Protein AF-A0A3P3DZL8-F1 (afdb_monomer)

Mean predicted aligned error: 4.62 Å

pLDDT: mean 89.13, std 11.42, range [43.19, 98.19]

Secondary structure (DSSP, 8-state):
--PPPHHHHTTS-TT---HHHHH---TTSHHHHHHHHHHHHHTT-EEEEEEE-SSSEEEEEEEEEEEEGGGHHHHGGGHHHH---EEEEEETTTTEEEEE-TTS-EEEEETTTTEEEEEESHHHHHHHHHHT----SPBPP--

Structure (mmCIF, N/CA/C/O backbone):
data_AF-A0A3P3DZL8-F1
#
_entry.id   AF-A0A3P3DZL8-F1
#
loop_
_atom_site.group_PDB
_atom_site.id
_atom_site.type_symbol
_atom_site.label_atom_id
_atom_site.label_alt_id
_atom_site.label_comp_id
_atom_site.label_asym_id
_atom_site.label_entity_id
_atom_site.label_seq_id
_atom_site.pdbx_PDB_ins_code
_atom_site.Cartn_x
_atom_site.Cartn_y
_atom_site.Cartn_z
_atom_site.occupancy
_atom_site.B_iso_or_equiv
_atom_site.auth_seq_id
_atom_site.auth_comp_id
_atom_site.auth_asym_id
_atom_site.auth_atom_id
_atom_site.pdbx_PDB_model_num
ATOM 1 N N . MET A 1 1 ? -8.588 14.176 12.560 1.00 43.19 1 MET A N 1
ATOM 2 C CA . MET A 1 1 ? -9.244 13.291 11.575 1.00 43.19 1 MET A CA 1
ATOM 3 C C . MET A 1 1 ? -8.207 12.986 10.509 1.00 43.19 1 MET A C 1
ATOM 5 O O . MET A 1 1 ? -7.776 13.923 9.853 1.00 43.19 1 MET A O 1
ATOM 9 N N . SER A 1 2 ? -7.708 11.751 10.398 1.00 57.50 2 SER A N 1
ATOM 10 C CA . SER A 1 2 ? -6.832 11.395 9.268 1.00 57.50 2 SER A CA 1
ATOM 11 C C . SER A 1 2 ? -7.720 10.996 8.101 1.00 57.50 2 SER A C 1
ATOM 13 O O . SER A 1 2 ? -8.093 9.835 7.962 1.00 57.50 2 SER A O 1
ATOM 15 N N . GLU A 1 3 ? -8.130 11.990 7.322 1.00 76.69 3 GLU A N 1
ATOM 16 C CA . GLU A 1 3 ? -8.804 11.764 6.049 1.00 76.69 3 GLU A CA 1
ATOM 17 C C . GLU A 1 3 ? -7.792 11.357 4.973 1.00 76.69 3 GLU A C 1
ATOM 19 O O . GLU A 1 3 ? -6.609 11.696 5.051 1.00 76.69 3 GLU A O 1
ATOM 24 N N . LEU A 1 4 ? -8.268 10.627 3.963 1.00 87.75 4 LEU A N 1
ATOM 25 C CA . LEU A 1 4 ? -7.500 10.387 2.747 1.00 87.75 4 LEU A CA 1
ATOM 26 C C . LEU A 1 4 ? -7.205 11.729 2.055 1.00 87.75 4 LEU A C 1
ATOM 28 O O . LEU A 1 4 ? -8.134 12.531 1.902 1.00 87.75 4 LEU A O 1
ATOM 32 N N . PRO A 1 5 ? -5.965 11.963 1.592 1.00 91.00 5 PRO A N 1
ATOM 33 C CA . PRO A 1 5 ? -5.643 13.115 0.760 1.00 91.00 5 PRO A CA 1
ATOM 34 C C . PRO A 1 5 ? -6.583 13.225 -0.446 1.00 91.00 5 PRO A C 1
ATOM 36 O O . PRO A 1 5 ? -6.970 12.217 -1.046 1.00 91.00 5 PRO A O 1
ATOM 39 N N . SER A 1 6 ? -6.944 14.451 -0.832 1.00 92.50 6 SER A N 1
ATOM 40 C CA . SER A 1 6 ? -7.829 14.706 -1.982 1.00 92.50 6 SER A CA 1
ATOM 41 C C . SER A 1 6 ? -7.278 14.135 -3.294 1.00 92.50 6 SER A C 1
ATOM 43 O O . SER A 1 6 ? -8.055 13.724 -4.156 1.00 92.50 6 SER A O 1
ATOM 45 N N . THR A 1 7 ? -5.952 14.047 -3.402 1.00 94.50 7 THR A N 1
ATOM 46 C CA . THR A 1 7 ? -5.193 13.436 -4.501 1.00 94.50 7 THR A CA 1
ATOM 47 C C . THR A 1 7 ? -5.561 11.977 -4.746 1.00 94.50 7 THR A C 1
ATOM 49 O O . THR A 1 7 ? -5.567 11.556 -5.896 1.00 94.50 7 THR A O 1
ATOM 52 N N . ILE A 1 8 ? -5.919 11.215 -3.706 1.00 94.75 8 ILE A N 1
ATOM 53 C CA . ILE A 1 8 ? -6.233 9.781 -3.829 1.00 94.75 8 ILE A CA 1
ATOM 54 C C . ILE A 1 8 ? -7.635 9.399 -3.375 1.00 94.75 8 ILE A C 1
ATOM 56 O O . ILE A 1 8 ? -8.081 8.287 -3.642 1.00 94.75 8 ILE A O 1
ATOM 60 N N . LYS A 1 9 ? -8.368 10.304 -2.720 1.00 94.19 9 LYS A N 1
ATOM 61 C CA . LYS A 1 9 ? -9.704 10.023 -2.175 1.00 94.19 9 LYS A CA 1
ATOM 62 C C . LYS A 1 9 ? -10.669 9.438 -3.212 1.00 94.19 9 LYS A C 1
ATOM 64 O O . LYS A 1 9 ? -11.488 8.599 -2.862 1.00 94.19 9 LYS A O 1
ATOM 69 N N . HIS A 1 10 ? -10.557 9.847 -4.474 1.00 94.69 10 HIS A N 1
ATOM 70 C CA . HIS A 1 10 ? -11.421 9.387 -5.563 1.00 94.69 10 HIS A CA 1
ATOM 71 C C . HIS A 1 10 ? -11.204 7.917 -5.970 1.00 94.69 10 HIS A C 1
ATOM 73 O O . HIS A 1 10 ? -12.078 7.342 -6.612 1.00 94.69 10 HIS A O 1
ATOM 79 N N . PHE A 1 11 ? -10.081 7.295 -5.589 1.00 96.00 11 PHE A N 1
ATOM 80 C CA . PHE A 1 11 ? -9.854 5.862 -5.804 1.00 96.00 11 PHE A CA 1
ATOM 81 C C . PHE A 1 11 ? -10.601 4.984 -4.799 1.00 96.00 11 PHE A C 1
ATOM 83 O O . PHE A 1 11 ? -10.785 3.794 -5.048 1.00 96.00 11 PHE A O 1
ATOM 90 N N . PHE A 1 12 ? -11.013 5.548 -3.664 1.00 95.94 12 PHE A N 1
ATOM 91 C CA . PHE A 1 12 ? -11.654 4.808 -2.586 1.00 95.94 12 PHE A CA 1
ATOM 92 C C . PHE A 1 12 ? -13.167 5.054 -2.581 1.00 95.94 12 PHE A C 1
ATOM 94 O O . PHE A 1 12 ? -13.622 6.158 -2.897 1.00 95.94 12 PHE A O 1
ATOM 101 N N . PRO A 1 13 ? -13.975 4.057 -2.177 1.00 94.06 13 PRO A N 1
ATOM 102 C CA . PRO A 1 13 ? -15.386 4.275 -1.898 1.00 94.06 13 PRO A CA 1
ATOM 103 C C . PRO A 1 13 ? -15.601 5.447 -0.921 1.00 94.06 13 PRO A C 1
ATOM 105 O O . PRO A 1 13 ? -14.856 5.574 0.052 1.00 94.06 13 PRO A O 1
ATOM 108 N N . PRO A 1 14 ? -16.655 6.269 -1.086 1.00 88.00 14 PRO A N 1
ATOM 109 C CA . PRO A 1 14 ? -16.894 7.424 -0.213 1.00 88.00 14 PRO A CA 1
ATOM 110 C C . PRO A 1 14 ? -17.022 7.095 1.283 1.00 88.00 14 PRO A C 1
ATOM 112 O O . PRO A 1 14 ? -16.764 7.953 2.122 1.00 88.00 14 PRO A O 1
ATOM 115 N N . ALA A 1 15 ? -17.424 5.864 1.617 1.00 86.94 15 ALA A N 1
ATOM 116 C CA . ALA A 1 15 ? -17.572 5.384 2.991 1.00 86.94 15 ALA A CA 1
ATOM 117 C C . ALA A 1 15 ? -16.264 4.853 3.612 1.00 86.94 15 ALA A C 1
ATOM 119 O O . ALA A 1 15 ? -16.258 4.476 4.784 1.00 86.94 15 ALA A O 1
ATOM 120 N N . THR A 1 16 ? -15.164 4.792 2.854 1.00 89.12 16 THR A N 1
ATOM 121 C CA . THR A 1 16 ? -13.878 4.308 3.363 1.00 89.12 16 THR A CA 1
ATOM 122 C C . THR A 1 16 ? -13.342 5.252 4.436 1.00 89.12 16 THR A C 1
ATOM 124 O O . THR A 1 16 ? -13.054 6.420 4.179 1.00 89.12 16 THR A O 1
ATOM 127 N N . SER A 1 17 ? -13.162 4.722 5.647 1.00 86.75 17 SER A N 1
ATOM 128 C CA . SER A 1 17 ? -12.537 5.429 6.763 1.00 86.75 17 SER A CA 1
ATOM 129 C C . SER A 1 17 ? -11.218 4.764 7.119 1.00 86.75 17 SER A C 1
ATOM 131 O O . SER A 1 17 ? -11.179 3.582 7.441 1.00 86.75 17 SER A O 1
ATOM 133 N N . VAL A 1 18 ? -10.140 5.547 7.101 1.00 84.94 18 VAL A N 1
ATOM 134 C CA . VAL A 1 18 ? -8.784 5.095 7.463 1.00 84.94 18 VAL A CA 1
ATOM 135 C C . VAL A 1 18 ? -8.345 5.609 8.831 1.00 84.94 18 VAL A C 1
ATOM 137 O O . VAL A 1 18 ? -7.207 5.400 9.246 1.00 84.94 18 VAL A O 1
ATOM 140 N N . SER A 1 19 ? -9.255 6.253 9.571 1.00 83.19 19 SER A N 1
ATOM 141 C CA . SER A 1 19 ? -8.948 6.799 10.898 1.00 83.19 19 SER A CA 1
ATOM 142 C C . SER A 1 19 ? -8.486 5.711 11.866 1.00 83.19 19 SER A C 1
ATOM 144 O O . SER A 1 19 ? -7.634 5.983 12.706 1.00 83.19 19 SER A O 1
ATOM 146 N N . GLY A 1 20 ? -8.980 4.475 11.724 1.00 78.94 20 GLY A N 1
ATOM 147 C CA . GLY A 1 20 ? -8.534 3.341 12.534 1.00 78.94 20 GLY A CA 1
ATOM 148 C C . GLY A 1 20 ? -7.040 3.055 12.378 1.00 78.94 20 GLY A C 1
ATOM 149 O O . GLY A 1 20 ? -6.374 2.827 13.378 1.00 78.94 20 GLY A O 1
ATOM 150 N N . ILE A 1 21 ? -6.491 3.176 11.163 1.00 81.56 21 ILE A N 1
ATOM 151 C CA . ILE A 1 21 ? -5.077 2.893 10.864 1.00 81.56 21 ILE A CA 1
ATOM 152 C C . ILE A 1 21 ? -4.156 3.887 11.583 1.00 81.56 21 ILE A C 1
ATOM 154 O O . ILE A 1 21 ? -3.194 3.479 12.226 1.00 81.56 21 ILE A O 1
ATOM 158 N N . SER A 1 22 ? -4.473 5.185 11.531 1.00 68.31 22 SER A N 1
ATOM 159 C CA . SER A 1 22 ? -3.686 6.228 12.211 1.00 68.31 22 SER A CA 1
ATOM 160 C C . SER A 1 22 ? -3.856 6.225 13.733 1.00 68.31 22 SER A C 1
ATOM 162 O O . SER A 1 22 ? -3.003 6.745 14.447 1.00 68.31 22 SER A O 1
ATOM 164 N N . THR A 1 23 ? -4.976 5.690 14.230 1.00 65.12 23 THR A N 1
ATOM 165 C CA . THR A 1 23 ? -5.343 5.740 15.655 1.00 65.12 23 THR A CA 1
ATOM 166 C C . THR A 1 23 ? -4.779 4.565 16.446 1.00 65.12 23 THR A C 1
ATOM 168 O O . THR A 1 23 ? -4.719 4.652 17.673 1.00 65.12 23 THR A O 1
ATOM 171 N N . VAL A 1 24 ? -4.306 3.490 15.794 1.00 62.91 24 VAL A N 1
ATOM 172 C CA . VAL A 1 24 ? -3.561 2.430 16.493 1.00 62.91 24 VAL A CA 1
ATOM 173 C C . VAL A 1 24 ? -2.159 2.935 16.846 1.00 62.91 24 VAL A C 1
ATOM 175 O O . VAL A 1 24 ? -1.150 2.543 16.274 1.00 62.91 24 VAL A O 1
ATOM 178 N N . MET A 1 25 ? -2.101 3.845 17.813 1.00 55.53 25 MET A N 1
ATOM 179 C CA . MET A 1 25 ? -0.888 4.245 18.505 1.00 55.53 25 MET A CA 1
ATOM 180 C C . MET A 1 25 ? -0.858 3.490 19.828 1.00 55.53 25 MET A C 1
ATOM 182 O O . MET A 1 25 ? -1.276 4.003 20.864 1.00 55.53 25 MET A O 1
ATOM 186 N N . SER A 1 26 ? -0.433 2.229 19.812 1.00 50.97 26 SER A N 1
ATOM 187 C CA . SER A 1 26 ? -0.118 1.537 21.061 1.00 50.97 26 SER A CA 1
ATOM 188 C C . SER A 1 26 ? 0.916 0.433 20.866 1.00 50.97 26 SER A C 1
ATOM 190 O O . SER A 1 26 ? 0.672 -0.493 20.093 1.00 50.97 26 SER A O 1
ATOM 192 N N . PRO A 1 27 ? 2.024 0.456 21.633 1.00 52.16 27 PRO A N 1
ATOM 193 C CA . PRO A 1 27 ? 3.056 -0.582 21.595 1.00 52.16 27 PRO A CA 1
ATOM 194 C C . PRO A 1 27 ? 2.588 -1.954 22.122 1.00 52.16 27 PRO A C 1
ATOM 196 O O . PRO A 1 27 ? 3.361 -2.903 22.113 1.00 52.16 27 PRO A O 1
ATOM 199 N N . GLN A 1 28 ? 1.336 -2.092 22.576 1.00 55.25 28 GLN A N 1
ATOM 200 C CA . GLN A 1 28 ? 0.833 -3.317 23.211 1.00 55.25 28 GLN A CA 1
ATOM 201 C C . GLN A 1 28 ? 0.208 -4.333 22.236 1.00 55.25 28 GLN A C 1
ATOM 203 O O . GLN A 1 28 ? 0.060 -5.495 22.597 1.00 55.25 28 GLN A O 1
ATOM 208 N N . GLY A 1 29 ? -0.158 -3.928 21.012 1.00 66.06 29 GLY A N 1
ATOM 209 C CA . GLY A 1 29 ? -0.848 -4.805 20.050 1.00 66.06 29 GLY A CA 1
ATOM 210 C C . GLY A 1 29 ? 0.054 -5.523 19.036 1.00 66.06 29 GLY A C 1
ATOM 211 O O . GLY A 1 29 ? -0.395 -6.457 18.368 1.00 66.06 29 GLY A O 1
ATOM 212 N N . GLY A 1 30 ? 1.313 -5.087 18.906 1.00 86.62 30 GLY A N 1
ATOM 213 C CA . GLY A 1 30 ? 2.252 -5.586 17.896 1.00 86.62 30 GLY A CA 1
ATOM 214 C C . GLY A 1 30 ? 1.788 -5.355 16.449 1.00 86.62 30 GLY A C 1
ATOM 215 O O . GLY A 1 30 ? 0.737 -4.765 16.190 1.00 86.62 30 GLY A O 1
ATOM 216 N N . VAL A 1 31 ? 2.568 -5.851 15.485 1.00 90.00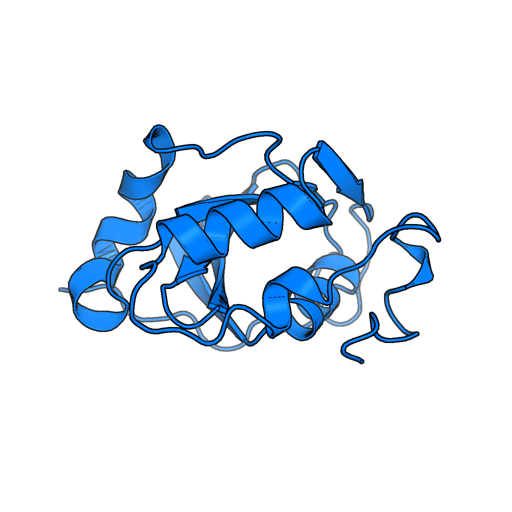 31 VAL A N 1
ATOM 217 C CA . VAL A 1 31 ? 2.259 -5.716 14.048 1.00 90.00 31 VAL A CA 1
ATOM 218 C C 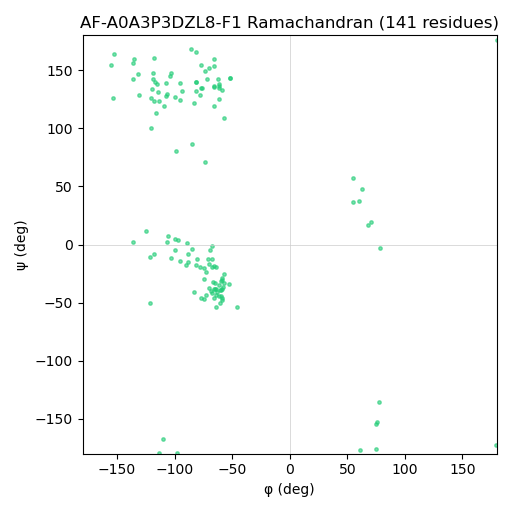. VAL A 1 31 ? 0.905 -6.332 13.673 1.00 90.00 31 VAL A C 1
ATOM 220 O O . VAL A 1 31 ? 0.198 -5.808 12.815 1.00 90.00 31 VAL A O 1
ATOM 223 N N . ARG A 1 32 ? 0.475 -7.385 14.379 1.00 91.44 32 ARG A N 1
ATOM 224 C CA . ARG A 1 32 ? -0.818 -8.039 14.149 1.00 91.44 32 ARG A CA 1
ATOM 225 C C . ARG A 1 32 ? -2.003 -7.108 14.376 1.00 91.44 32 ARG A C 1
ATOM 227 O O . ARG A 1 32 ? -2.920 -7.102 13.557 1.00 91.44 32 ARG A O 1
ATOM 234 N N . ALA A 1 33 ? -1.993 -6.317 15.450 1.00 90.56 33 ALA A N 1
ATOM 235 C CA . ALA A 1 33 ? -3.057 -5.348 15.702 1.00 90.56 33 ALA A CA 1
ATOM 236 C C . ALA A 1 33 ? -3.096 -4.261 14.619 1.00 90.56 33 ALA A C 1
ATOM 238 O O . ALA A 1 33 ? -4.178 -3.880 14.174 1.00 90.56 33 ALA A O 1
ATOM 239 N N . ILE A 1 34 ? -1.924 -3.817 14.149 1.00 92.38 34 ILE A N 1
ATOM 240 C CA . ILE A 1 34 ? -1.814 -2.843 13.059 1.00 92.38 34 ILE A CA 1
ATOM 241 C C . ILE A 1 34 ? -2.386 -3.415 11.761 1.00 92.38 34 ILE A C 1
ATOM 243 O O . ILE A 1 34 ? -3.290 -2.824 11.172 1.00 92.38 34 ILE A O 1
ATOM 247 N N . ALA A 1 35 ? -1.925 -4.591 11.336 1.00 93.62 35 ALA A N 1
ATOM 248 C CA . ALA A 1 35 ? -2.413 -5.244 10.125 1.00 93.62 35 ALA A CA 1
ATOM 249 C C . ALA A 1 35 ? -3.926 -5.507 10.188 1.00 93.62 35 ALA A C 1
ATOM 251 O O . ALA A 1 35 ? -4.639 -5.306 9.205 1.00 93.62 35 ALA A O 1
ATOM 252 N N . GLN A 1 36 ? -4.444 -5.889 11.358 1.00 93.44 36 GLN A N 1
ATOM 253 C CA . GLN A 1 36 ? -5.876 -6.090 11.557 1.00 93.44 36 GLN A CA 1
ATOM 254 C C . GLN A 1 36 ? -6.670 -4.782 11.441 1.00 93.44 36 GLN A C 1
ATOM 256 O O . GLN A 1 36 ? -7.742 -4.791 10.840 1.00 93.44 36 GLN A O 1
ATOM 261 N N . ALA A 1 37 ? -6.143 -3.659 11.933 1.00 93.31 37 ALA A N 1
ATOM 262 C CA . ALA A 1 37 ? -6.768 -2.352 11.741 1.00 93.31 37 ALA A CA 1
ATOM 263 C C . ALA A 1 37 ? -6.789 -1.929 10.263 1.00 93.31 37 ALA A C 1
ATOM 265 O O . ALA A 1 37 ? -7.795 -1.394 9.796 1.00 93.31 37 ALA A O 1
ATOM 266 N N . VAL A 1 38 ? -5.72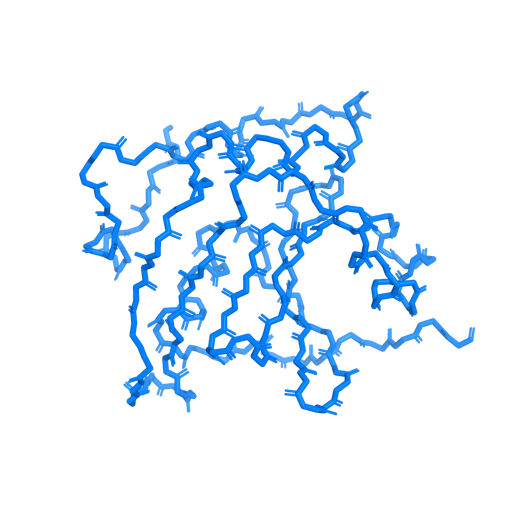8 -2.226 9.501 1.00 94.69 38 VAL A N 1
ATOM 267 C CA . VAL A 1 38 ? -5.709 -2.009 8.042 1.00 94.69 38 VAL A CA 1
ATOM 268 C C . VAL A 1 38 ? -6.807 -2.828 7.367 1.00 94.69 38 VAL A C 1
ATOM 270 O O . VAL A 1 38 ? -7.629 -2.270 6.644 1.00 94.69 38 VAL A O 1
ATOM 273 N N . ILE A 1 39 ? -6.891 -4.127 7.660 1.00 95.25 39 ILE A N 1
ATOM 274 C CA . ILE A 1 39 ? -7.918 -5.014 7.091 1.00 95.25 39 ILE A CA 1
ATOM 275 C C . ILE A 1 39 ? -9.332 -4.557 7.469 1.00 95.25 39 ILE A C 1
ATOM 277 O O . ILE A 1 39 ? -10.228 -4.590 6.634 1.00 95.25 39 ILE A O 1
ATOM 281 N N . GLN A 1 40 ? -9.554 -4.084 8.695 1.00 94.19 40 GLN A N 1
ATOM 282 C CA . GLN A 1 40 ? -10.860 -3.554 9.103 1.00 94.19 40 GLN A CA 1
ATOM 283 C C . GLN A 1 40 ? -11.259 -2.290 8.331 1.00 94.19 40 GLN A C 1
ATOM 285 O O . GLN A 1 40 ? -12.444 -2.082 8.084 1.00 94.19 40 GLN A O 1
ATOM 290 N N . CYS A 1 41 ? -10.291 -1.449 7.962 1.00 93.44 41 CYS A N 1
ATOM 291 C CA . CYS A 1 41 ? -10.557 -0.189 7.269 1.00 93.44 41 CYS A CA 1
ATOM 292 C C . CYS A 1 41 ? -10.719 -0.365 5.752 1.00 93.44 41 CYS A C 1
ATOM 294 O O . CYS A 1 41 ? -11.562 0.294 5.143 1.00 93.44 41 CYS A O 1
ATOM 296 N N . VAL A 1 42 ? -9.888 -1.211 5.134 1.00 95.62 42 VAL A N 1
ATOM 297 C CA . VAL A 1 42 ? -9.770 -1.305 3.666 1.00 95.62 42 VAL A CA 1
ATOM 298 C C . VAL A 1 42 ? -9.715 -2.735 3.127 1.00 95.62 42 VAL A C 1
ATOM 300 O O . VAL A 1 42 ? -9.586 -2.927 1.922 1.00 95.62 42 VAL A O 1
ATOM 303 N N . GLY A 1 43 ? -9.819 -3.752 3.982 1.00 96.81 43 GLY A N 1
ATOM 304 C CA . GLY A 1 43 ? -9.703 -5.151 3.581 1.00 96.81 43 GLY A CA 1
ATOM 305 C C . GLY A 1 43 ? -10.738 -5.556 2.535 1.00 96.81 43 GLY A C 1
ATOM 306 O O . GLY A 1 43 ? -11.928 -5.269 2.656 1.00 96.81 43 GLY A O 1
ATOM 307 N N . GLY A 1 44 ? -10.278 -6.238 1.487 1.00 96.62 44 GLY A N 1
ATOM 308 C CA . GLY A 1 44 ? -11.109 -6.653 0.360 1.00 96.62 44 GLY A CA 1
ATOM 309 C C . GLY A 1 44 ? -11.429 -5.558 -0.653 1.00 96.62 44 GLY A C 1
ATOM 310 O O . GLY A 1 44 ? -12.080 -5.865 -1.652 1.00 96.62 44 GLY A O 1
ATOM 311 N N . LEU A 1 45 ? -10.993 -4.313 -0.432 1.00 97.31 45 LEU A N 1
ATOM 312 C CA . LEU A 1 45 ? -11.081 -3.282 -1.458 1.00 97.31 45 LEU A CA 1
ATOM 313 C C . LEU A 1 45 ? -10.066 -3.555 -2.568 1.00 97.31 45 LEU A C 1
ATOM 315 O O . LEU A 1 45 ? -8.927 -3.949 -2.309 1.00 97.31 45 LEU A O 1
ATOM 319 N N . LYS A 1 46 ? -10.489 -3.272 -3.799 1.00 97.81 46 LYS A N 1
ATOM 320 C CA . LYS A 1 46 ? -9.616 -3.147 -4.959 1.00 97.81 46 LYS A CA 1
ATOM 321 C C . LYS A 1 46 ? -9.716 -1.723 -5.488 1.00 97.81 46 LYS A C 1
ATOM 323 O O . LYS A 1 46 ? -10.821 -1.258 -5.765 1.00 97.81 46 LYS A O 1
ATOM 328 N N . VAL A 1 47 ? -8.588 -1.033 -5.584 1.00 97.50 47 VAL A N 1
ATOM 329 C CA . VAL A 1 47 ? -8.520 0.390 -5.940 1.00 97.50 47 VAL A CA 1
ATOM 330 C C . VAL A 1 47 ? -7.410 0.643 -6.954 1.00 97.50 47 VAL A C 1
ATOM 332 O O . VAL A 1 47 ? -6.459 -0.130 -7.040 1.00 97.50 47 VAL A O 1
ATOM 335 N N . GLY A 1 48 ? -7.523 1.731 -7.715 1.00 97.31 48 GLY A N 1
ATOM 336 C CA . GLY A 1 48 ? -6.535 2.087 -8.735 1.00 97.31 48 GLY A CA 1
ATOM 337 C C . GLY A 1 48 ? -6.604 1.232 -10.002 1.00 97.31 48 GLY A C 1
ATOM 338 O O . GLY A 1 48 ? -7.491 0.397 -10.184 1.00 97.31 48 GLY A O 1
ATOM 339 N N . ALA A 1 49 ? -5.660 1.489 -10.900 1.00 96.88 49 ALA A N 1
ATOM 340 C CA . ALA A 1 49 ? -5.463 0.776 -12.155 1.00 96.88 49 ALA A CA 1
ATOM 341 C C . ALA A 1 49 ? -4.000 0.918 -12.586 1.00 96.88 49 ALA A C 1
ATOM 343 O O . ALA A 1 49 ? -3.346 1.903 -12.236 1.00 96.88 49 ALA A O 1
ATOM 344 N N . VAL A 1 50 ? -3.497 -0.036 -13.368 1.00 96.94 50 VAL A N 1
ATOM 345 C CA . VAL A 1 50 ? -2.159 0.054 -13.964 1.00 96.94 50 VAL A CA 1
ATOM 346 C C . VAL A 1 50 ? -2.205 0.921 -15.220 1.00 96.94 50 VAL A C 1
ATOM 348 O O . VAL A 1 50 ? -3.068 0.747 -16.081 1.00 96.94 50 VAL A O 1
ATOM 351 N N . GLY A 1 51 ? -1.265 1.854 -15.324 1.00 95.06 51 GLY A N 1
ATOM 352 C CA . GLY A 1 51 ? -1.152 2.793 -16.432 1.00 95.06 51 GLY A CA 1
ATOM 353 C C . GLY A 1 51 ? 0.020 3.761 -16.242 1.00 95.06 51 GLY A C 1
ATOM 354 O O . GLY A 1 51 ? 0.828 3.582 -15.328 1.00 95.06 51 GLY A O 1
ATOM 355 N N . PRO A 1 52 ? 0.148 4.782 -17.105 1.00 96.38 52 PRO A N 1
ATOM 356 C CA . PRO A 1 52 ? 1.155 5.828 -16.938 1.00 96.38 52 PRO A CA 1
ATOM 357 C C . PRO A 1 52 ? 0.937 6.601 -15.628 1.00 96.38 52 PRO A C 1
ATOM 359 O O . PRO A 1 52 ? -0.156 7.120 -15.404 1.00 96.38 52 PRO A O 1
ATOM 362 N N . GLY A 1 53 ? 1.963 6.684 -14.778 1.00 96.06 53 GLY A N 1
ATOM 363 C CA . GLY A 1 53 ? 1.961 7.505 -13.563 1.00 96.06 53 GLY A CA 1
ATOM 364 C C . GLY A 1 53 ? 2.893 8.710 -13.672 1.00 96.06 53 GLY A C 1
ATOM 365 O O . GLY A 1 53 ? 3.337 9.076 -14.760 1.00 96.06 53 GLY A O 1
ATOM 366 N N . VAL A 1 54 ? 3.161 9.356 -12.537 1.00 95.19 54 VAL A N 1
ATOM 367 C CA . VAL A 1 54 ? 3.954 10.596 -12.483 1.00 95.19 54 VAL A CA 1
ATOM 368 C C . VAL A 1 54 ? 5.440 10.336 -12.740 1.00 95.19 54 VAL A C 1
ATOM 370 O O . VAL A 1 54 ? 6.074 11.092 -13.472 1.00 95.19 54 VAL A O 1
ATOM 373 N N . VAL A 1 55 ? 5.994 9.285 -12.131 1.00 95.06 55 VAL A N 1
ATOM 374 C CA . VAL A 1 55 ? 7.404 8.877 -12.270 1.00 95.06 55 VAL A CA 1
ATOM 375 C C . VAL A 1 55 ? 7.489 7.448 -12.802 1.00 95.06 55 VAL A C 1
ATOM 377 O O . VAL A 1 55 ? 8.168 7.191 -13.793 1.00 95.06 55 VAL A O 1
ATOM 380 N N . TYR A 1 56 ? 6.760 6.534 -12.166 1.00 92.12 56 TYR A N 1
ATOM 381 C CA . TYR A 1 56 ? 6.624 5.132 -12.548 1.00 92.12 56 TYR A CA 1
ATOM 382 C C . TYR A 1 56 ? 5.192 4.826 -12.990 1.00 92.12 56 TYR A C 1
ATOM 384 O O . TYR A 1 56 ? 4.328 5.701 -13.011 1.00 92.12 56 TYR A O 1
ATOM 392 N N . ALA A 1 57 ? 4.923 3.573 -13.354 1.00 94.38 57 ALA A N 1
ATOM 393 C CA . ALA A 1 57 ? 3.561 3.131 -13.611 1.00 94.38 57 ALA A CA 1
ATOM 394 C C . ALA A 1 57 ? 2.698 3.241 -12.341 1.00 94.38 57 ALA A C 1
ATOM 396 O O . ALA A 1 57 ? 3.156 2.949 -11.233 1.00 94.38 57 ALA A O 1
ATOM 397 N N . THR A 1 58 ? 1.435 3.630 -12.505 1.00 97.06 58 THR A N 1
ATOM 398 C CA . THR A 1 58 ? 0.439 3.500 -11.439 1.00 97.06 58 THR A CA 1
ATOM 399 C C . THR A 1 58 ? 0.188 2.024 -11.142 1.00 97.06 58 THR A C 1
ATOM 401 O O . THR A 1 58 ? 0.462 1.140 -11.961 1.00 97.06 58 THR A O 1
ATOM 404 N N . SER A 1 59 ? -0.354 1.742 -9.964 1.00 97.38 59 SER A N 1
ATOM 405 C CA . SER A 1 59 ? -0.700 0.385 -9.550 1.00 97.38 59 SER A CA 1
ATOM 406 C C . SER A 1 59 ? -2.194 0.253 -9.281 1.00 97.38 59 SER A C 1
ATOM 408 O O . SER A 1 59 ? -2.817 1.150 -8.711 1.00 97.38 59 SER A O 1
ATOM 410 N N . ASP A 1 60 ? -2.767 -0.896 -9.645 1.00 97.56 60 ASP A N 1
ATOM 411 C CA . ASP A 1 60 ? -3.923 -1.403 -8.914 1.00 97.56 60 ASP A CA 1
ATOM 412 C C . ASP A 1 60 ? -3.457 -1.941 -7.556 1.00 97.56 60 A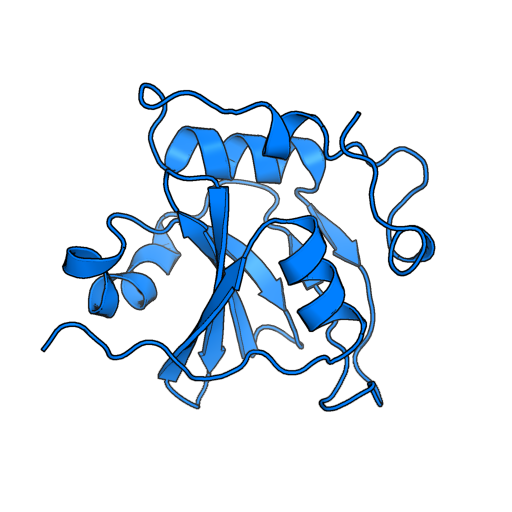SP A C 1
ATOM 414 O O . ASP A 1 60 ? -2.321 -2.391 -7.424 1.00 97.56 60 ASP A O 1
ATOM 418 N N . ILE A 1 61 ? -4.310 -1.865 -6.539 1.00 98.19 61 ILE A N 1
ATOM 419 C CA . ILE A 1 61 ? -4.045 -2.376 -5.191 1.00 98.19 61 ILE A CA 1
ATOM 420 C C . ILE A 1 61 ? -5.239 -3.221 -4.769 1.00 98.19 61 ILE A C 1
ATOM 422 O O . ILE A 1 61 ? -6.378 -2.759 -4.829 1.00 98.19 61 ILE A O 1
ATOM 426 N N . GLU A 1 62 ? -4.981 -4.440 -4.314 1.00 97.94 62 GLU A N 1
ATOM 427 C CA . GLU A 1 62 ? -5.956 -5.345 -3.722 1.00 97.94 62 GLU A CA 1
ATOM 428 C C . GLU A 1 62 ? -5.583 -5.616 -2.264 1.00 97.94 62 GLU A C 1
ATOM 430 O O . GLU A 1 62 ? -4.571 -6.245 -1.955 1.00 97.94 62 GLU A O 1
ATOM 435 N N . PHE A 1 63 ? -6.415 -5.137 -1.342 1.00 97.56 63 PHE A N 1
ATOM 436 C CA . PHE A 1 63 ? -6.200 -5.352 0.082 1.00 97.56 63 PHE A CA 1
ATOM 437 C C . PHE A 1 63 ? -6.703 -6.722 0.516 1.00 97.56 63 PHE A C 1
ATOM 439 O O . PHE A 1 63 ? -7.804 -7.158 0.163 1.00 97.56 63 PHE A O 1
ATOM 446 N N . HIS A 1 64 ? -5.940 -7.378 1.383 1.00 96.38 64 HIS A N 1
ATOM 447 C CA . HIS A 1 64 ? -6.324 -8.667 1.933 1.00 96.38 64 HIS A CA 1
ATOM 448 C C . HIS A 1 64 ? -7.626 -8.574 2.740 1.00 96.38 64 HIS A C 1
ATOM 450 O O . HIS A 1 64 ? -7.825 -7.667 3.545 1.00 96.38 64 HIS A O 1
ATOM 456 N N . LYS A 1 65 ? -8.510 -9.563 2.569 1.00 96.12 65 LYS A N 1
ATOM 457 C CA . LYS A 1 65 ? -9.759 -9.682 3.349 1.00 96.12 65 LYS A CA 1
ATOM 458 C C . LYS A 1 65 ? -9.532 -10.165 4.786 1.00 96.12 65 LYS A C 1
ATOM 460 O O . LYS A 1 65 ? -10.406 -10.008 5.631 1.00 96.12 65 LYS A O 1
ATOM 465 N N . ALA A 1 66 ? -8.390 -10.794 5.046 1.00 94.31 66 ALA A N 1
ATOM 466 C CA . ALA A 1 66 ? -8.012 -11.368 6.332 1.00 94.31 66 ALA A CA 1
ATOM 467 C C . ALA A 1 66 ? -6.483 -11.390 6.468 1.00 94.31 66 ALA A C 1
ATOM 469 O O . ALA A 1 66 ? -5.768 -11.244 5.478 1.00 94.31 66 ALA A O 1
ATOM 470 N N . LEU A 1 67 ? -5.982 -11.580 7.692 1.00 90.56 67 LEU A N 1
ATOM 471 C CA . LEU A 1 67 ? -4.544 -11.682 7.949 1.00 90.56 67 LEU A CA 1
ATOM 472 C C . LEU A 1 67 ? -3.954 -12.888 7.205 1.00 90.56 67 LEU A C 1
ATOM 474 O O . LEU A 1 67 ? -4.528 -13.977 7.233 1.00 90.56 67 LEU A O 1
ATOM 478 N N . ARG A 1 68 ? -2.792 -12.691 6.580 1.00 84.31 68 ARG A N 1
ATOM 479 C CA . ARG A 1 68 ? -2.078 -13.706 5.795 1.00 84.31 68 ARG A CA 1
ATOM 480 C C . ARG A 1 68 ? -0.684 -13.940 6.379 1.00 84.31 68 ARG A C 1
ATOM 482 O O . ARG A 1 68 ? 0.215 -13.133 6.168 1.00 84.31 68 ARG A O 1
ATOM 489 N N . LEU A 1 69 ? -0.534 -15.022 7.146 1.00 73.44 69 LEU A N 1
ATOM 490 C CA . LEU A 1 69 ? 0.725 -15.397 7.820 1.00 73.44 69 LEU A CA 1
ATOM 491 C C . LEU A 1 69 ? 1.703 -16.128 6.878 1.00 73.44 69 LEU A C 1
ATOM 493 O O . LEU A 1 69 ? 2.897 -16.215 7.138 1.00 73.44 69 LEU A O 1
ATOM 497 N N . ASP A 1 70 ? 1.205 -16.643 5.753 1.00 67.25 70 ASP A N 1
ATOM 498 C CA . ASP A 1 70 ? 1.966 -17.375 4.734 1.00 67.25 70 ASP A CA 1
ATOM 499 C C . ASP A 1 70 ? 2.985 -16.499 3.985 1.00 67.25 70 ASP A C 1
ATOM 501 O O . ASP A 1 70 ? 3.945 -17.017 3.416 1.00 67.25 70 ASP A O 1
ATOM 505 N N . ARG A 1 71 ? 2.819 -15.172 4.014 1.00 66.62 71 ARG A N 1
ATOM 506 C CA . ARG A 1 71 ? 3.656 -14.212 3.273 1.00 66.62 71 ARG A CA 1
ATOM 507 C C . ARG A 1 71 ? 4.748 -13.529 4.096 1.00 66.62 71 ARG A C 1
ATOM 509 O O . ARG A 1 71 ? 5.482 -12.694 3.575 1.00 66.62 71 ARG A O 1
ATOM 516 N N . GLU A 1 72 ? 4.917 -13.918 5.355 1.00 62.53 72 GLU A N 1
ATOM 517 C CA . GLU A 1 72 ? 5.966 -13.379 6.234 1.00 62.53 72 GLU A CA 1
ATOM 518 C C . GLU A 1 72 ? 7.390 -13.730 5.771 1.00 62.53 72 GLU A C 1
ATOM 520 O O . GLU A 1 72 ? 8.349 -13.083 6.185 1.00 62.53 72 GLU A O 1
ATOM 525 N N . VAL A 1 73 ? 7.550 -14.750 4.915 1.00 60.28 73 VAL A N 1
ATOM 526 C CA . VAL A 1 73 ? 8.861 -15.248 4.457 1.00 60.28 73 VAL A CA 1
ATOM 527 C C . VAL A 1 73 ? 9.684 -14.151 3.777 1.00 60.28 73 VAL A C 1
ATOM 529 O O . VAL A 1 73 ? 10.888 -14.077 4.002 1.00 60.28 73 VAL A O 1
ATOM 532 N N . VAL A 1 74 ? 9.034 -13.265 3.024 1.00 69.38 74 VAL A N 1
ATOM 533 C CA . VAL A 1 74 ? 9.686 -12.176 2.282 1.00 69.38 74 VAL A CA 1
ATOM 534 C C . VAL A 1 74 ? 10.261 -11.118 3.226 1.00 69.38 74 VAL A C 1
ATOM 536 O O . VAL A 1 74 ? 11.390 -10.674 3.053 1.00 69.38 74 VAL A O 1
ATOM 539 N N . GLY A 1 75 ? 9.538 -10.776 4.295 1.00 70.62 75 GLY A N 1
ATOM 540 C CA . GLY A 1 75 ? 10.000 -9.805 5.289 1.00 70.62 75 GLY A CA 1
ATOM 541 C C . GLY A 1 75 ? 11.147 -10.309 6.171 1.00 70.62 75 GLY A C 1
ATOM 542 O O . GLY A 1 75 ? 11.772 -9.514 6.870 1.00 70.62 75 GLY A O 1
ATOM 543 N N . ARG A 1 76 ? 11.462 -11.616 6.155 1.00 78.69 76 ARG A N 1
ATOM 544 C CA . ARG A 1 76 ? 12.495 -12.196 7.036 1.00 78.69 76 ARG A CA 1
ATOM 545 C C . ARG A 1 76 ? 13.874 -11.603 6.803 1.00 78.69 76 ARG A C 1
ATOM 547 O O . ARG A 1 76 ? 14.610 -11.447 7.773 1.00 78.69 76 ARG A O 1
ATOM 554 N N . ALA A 1 77 ? 14.189 -11.260 5.557 1.00 86.12 77 ALA A N 1
ATOM 555 C CA . ALA A 1 77 ? 15.457 -10.644 5.198 1.00 86.12 77 ALA A CA 1
ATOM 556 C C . ALA A 1 77 ? 15.604 -9.206 5.720 1.00 86.12 77 ALA A C 1
ATOM 558 O O . ALA A 1 77 ? 16.669 -8.647 5.568 1.00 86.12 77 ALA A O 1
ATOM 559 N N . TRP A 1 78 ? 14.591 -8.599 6.344 1.00 91.12 78 TRP A N 1
ATOM 560 C CA . TRP A 1 78 ? 14.703 -7.278 6.987 1.00 91.12 78 TRP A CA 1
ATOM 561 C C . TRP A 1 78 ? 14.274 -7.305 8.461 1.00 91.12 78 TRP A C 1
ATOM 563 O O . TRP A 1 78 ? 14.071 -6.261 9.085 1.00 91.12 78 TRP A O 1
ATOM 573 N N . ARG A 1 79 ? 14.090 -8.502 9.034 1.00 87.25 79 ARG A N 1
ATOM 574 C CA . ARG A 1 79 ? 13.462 -8.675 10.346 1.00 87.25 79 ARG A CA 1
ATOM 575 C C . ARG A 1 79 ? 14.287 -8.108 11.500 1.00 87.25 79 ARG A C 1
ATOM 577 O O . ARG A 1 79 ? 13.694 -7.672 12.483 1.00 87.25 79 ARG A O 1
ATOM 584 N N . ARG A 1 80 ? 15.623 -8.122 11.443 1.00 86.00 80 ARG A N 1
ATOM 585 C CA . ARG A 1 80 ? 16.443 -7.539 12.522 1.00 86.00 80 ARG A CA 1
ATOM 586 C C . ARG A 1 80 ? 16.332 -6.018 12.518 1.00 86.00 80 ARG A C 1
ATOM 588 O O . ARG A 1 80 ? 16.281 -5.431 13.593 1.00 86.00 80 ARG A O 1
ATOM 595 N N . GLN A 1 81 ? 16.269 -5.399 11.338 1.00 90.19 81 GLN A N 1
ATOM 596 C CA . GLN A 1 81 ? 16.146 -3.946 11.212 1.00 90.19 81 GLN A CA 1
ATOM 597 C C . GLN A 1 81 ? 14.722 -3.443 11.490 1.00 90.19 81 GLN A C 1
ATOM 599 O O . GLN A 1 81 ? 14.550 -2.448 12.190 1.00 90.19 81 GLN A O 1
ATOM 604 N N . LEU A 1 82 ? 13.708 -4.091 10.916 1.00 90.06 82 LEU A N 1
ATOM 605 C CA . LEU A 1 82 ? 12.327 -3.589 10.902 1.00 90.06 82 LEU A CA 1
ATOM 606 C C . LEU A 1 82 ? 11.410 -4.295 11.906 1.00 90.06 82 LEU A C 1
ATOM 608 O O . LEU A 1 82 ? 10.292 -3.846 12.148 1.00 90.06 82 LEU A O 1
ATOM 612 N N . GLY A 1 83 ? 11.866 -5.399 12.496 1.00 89.50 83 GLY A N 1
ATOM 613 C CA . GLY A 1 83 ? 11.004 -6.284 13.262 1.00 89.50 83 GLY A CA 1
ATOM 614 C C . GLY A 1 83 ? 10.100 -7.125 12.361 1.00 89.50 83 GLY A C 1
ATOM 615 O O . GLY A 1 83 ? 10.425 -7.456 11.223 1.00 89.50 83 GLY A O 1
ATOM 616 N N . GLU A 1 84 ? 8.966 -7.545 12.908 1.00 89.31 84 GLU A N 1
ATOM 617 C CA . GLU A 1 84 ? 7.986 -8.346 12.178 1.00 89.31 84 GLU A CA 1
ATOM 618 C C . GLU A 1 84 ? 7.183 -7.472 11.205 1.00 89.31 84 GLU A C 1
ATOM 620 O O . GLU A 1 84 ? 6.701 -6.399 11.570 1.00 89.31 84 GLU A O 1
ATOM 625 N N . LEU A 1 85 ? 7.018 -7.963 9.976 1.00 91.56 85 LEU A N 1
ATOM 626 C CA . LEU A 1 85 ? 6.221 -7.335 8.929 1.00 91.56 85 LEU A CA 1
ATOM 627 C C . LEU A 1 85 ? 5.040 -8.234 8.583 1.00 91.56 85 LEU A C 1
ATOM 629 O O . LEU A 1 85 ? 5.205 -9.444 8.428 1.00 91.56 85 LEU A O 1
ATOM 633 N N . MET A 1 86 ? 3.864 -7.642 8.390 1.00 92.62 86 MET A N 1
ATOM 634 C CA . MET A 1 86 ? 2.675 -8.375 7.956 1.00 92.62 86 MET A CA 1
ATOM 635 C C . MET A 1 86 ? 2.146 -7.844 6.636 1.00 92.62 86 MET A C 1
ATOM 637 O O . MET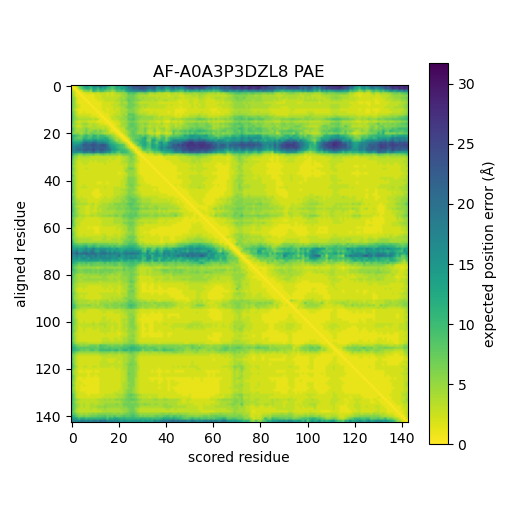 A 1 86 ? 2.010 -6.636 6.450 1.00 92.62 86 MET A O 1
ATOM 641 N N . SER A 1 87 ? 1.827 -8.760 5.723 1.00 94.50 87 SER A N 1
ATOM 642 C CA . SER A 1 87 ? 1.294 -8.400 4.413 1.00 94.50 87 SER A CA 1
ATOM 643 C C . SER A 1 87 ? -0.189 -8.043 4.502 1.00 94.50 87 SER A C 1
ATOM 645 O O . SER A 1 87 ? -1.005 -8.803 5.035 1.00 94.50 87 SER A O 1
ATOM 647 N N . VAL A 1 88 ? -0.545 -6.887 3.951 1.00 95.94 88 VAL A N 1
ATOM 648 C CA . VAL A 1 88 ? -1.900 -6.311 3.998 1.00 95.94 88 VAL A CA 1
ATOM 649 C C . VAL A 1 88 ? -2.535 -6.154 2.618 1.00 95.94 88 VAL A C 1
ATOM 651 O O . VAL A 1 88 ? -3.729 -5.868 2.530 1.00 95.94 88 VAL A O 1
ATOM 654 N N . GLY A 1 89 ? -1.778 -6.378 1.547 1.00 96.00 89 GLY A N 1
ATOM 655 C CA . GLY A 1 89 ? -2.298 -6.353 0.190 1.00 96.00 89 GLY A CA 1
ATOM 656 C C . GLY A 1 89 ? -1.240 -6.638 -0.863 1.00 96.00 89 GLY A C 1
ATOM 657 O O . GLY A 1 89 ? -0.049 -6.747 -0.567 1.00 96.00 89 GLY A O 1
ATOM 658 N N . ASP A 1 90 ? -1.720 -6.708 -2.091 1.00 96.19 90 ASP A N 1
ATOM 659 C CA . ASP A 1 90 ? -0.948 -6.863 -3.312 1.00 96.19 90 ASP A CA 1
ATOM 660 C C . ASP A 1 90 ? -1.184 -5.647 -4.207 1.00 96.19 90 ASP A C 1
ATOM 662 O O . ASP A 1 90 ? -2.272 -5.072 -4.213 1.00 96.19 90 ASP A O 1
ATOM 666 N N . ALA A 1 91 ? -0.179 -5.252 -4.972 1.00 96.69 91 ALA A N 1
ATOM 667 C CA . ALA A 1 91 ? -0.272 -4.172 -5.932 1.00 96.69 91 ALA A CA 1
ATOM 668 C C . ALA A 1 91 ? 0.387 -4.550 -7.259 1.00 96.69 91 ALA A C 1
ATOM 670 O O . ALA A 1 91 ? 1.204 -5.473 -7.326 1.00 96.69 91 ALA A O 1
ATOM 671 N N . HIS A 1 92 ? 0.002 -3.840 -8.317 1.00 95.12 92 HIS A N 1
ATOM 672 C CA . HIS A 1 92 ? 0.571 -3.979 -9.655 1.00 95.12 92 HIS A CA 1
ATOM 673 C C . HIS A 1 92 ? 0.496 -5.427 -10.164 1.00 95.12 92 HIS A C 1
ATOM 675 O O . HIS A 1 92 ? 1.508 -6.071 -10.436 1.00 95.12 92 HIS A O 1
ATOM 681 N N . HIS A 1 93 ? -0.724 -5.970 -10.211 1.00 90.56 93 HIS A N 1
ATOM 682 C CA . HIS A 1 93 ? -0.981 -7.369 -10.581 1.00 90.56 93 HIS A CA 1
ATOM 683 C C . HIS A 1 93 ? -0.203 -8.405 -9.743 1.00 90.56 93 HIS A C 1
ATOM 685 O O . HIS A 1 93 ? 0.191 -9.452 -10.250 1.00 90.56 93 HIS A O 1
ATOM 691 N N . ALA A 1 94 ? -0.027 -8.121 -8.447 1.00 88.06 94 ALA A N 1
ATOM 692 C CA . ALA A 1 94 ? 0.698 -8.945 -7.475 1.00 88.06 94 ALA A CA 1
ATOM 693 C C . ALA A 1 94 ? 2.221 -9.043 -7.686 1.00 88.06 94 ALA A C 1
ATOM 695 O O . ALA A 1 94 ? 2.864 -9.890 -7.072 1.00 88.06 94 ALA A O 1
ATOM 696 N N . HIS A 1 95 ? 2.812 -8.142 -8.478 1.00 92.38 95 HIS A N 1
ATOM 697 C CA . HIS A 1 95 ? 4.269 -7.952 -8.518 1.00 92.38 95 HIS A CA 1
ATOM 698 C C . HIS A 1 95 ? 4.792 -7.092 -7.360 1.00 92.38 95 HIS A C 1
ATOM 700 O O . HIS A 1 95 ? 5.996 -7.026 -7.120 1.00 92.38 95 HIS A O 1
ATOM 706 N N . ILE A 1 96 ? 3.900 -6.427 -6.623 1.00 94.81 96 ILE A N 1
ATOM 707 C CA . ILE A 1 96 ? 4.247 -5.670 -5.425 1.00 94.81 96 ILE A CA 1
ATOM 708 C C . ILE A 1 96 ? 3.480 -6.240 -4.237 1.00 94.81 96 ILE A C 1
ATOM 710 O O . ILE A 1 96 ? 2.256 -6.303 -4.255 1.00 94.81 96 ILE A O 1
ATOM 714 N N . MET A 1 97 ? 4.188 -6.603 -3.172 1.00 95.12 97 MET A N 1
ATOM 715 C CA . MET A 1 97 ? 3.583 -6.978 -1.894 1.00 95.12 97 MET A CA 1
ATOM 716 C C . MET A 1 97 ? 3.642 -5.800 -0.926 1.00 95.12 97 MET A C 1
ATOM 718 O O . MET A 1 97 ? 4.713 -5.251 -0.667 1.00 95.12 97 MET A O 1
ATOM 722 N N . LEU A 1 98 ? 2.491 -5.432 -0.365 1.00 96.25 98 LEU A N 1
ATOM 723 C CA . LEU A 1 98 ? 2.366 -4.351 0.605 1.00 96.25 98 LEU A CA 1
ATOM 724 C C . LEU A 1 98 ? 2.421 -4.908 2.030 1.00 96.25 98 LEU A C 1
ATOM 726 O O . LEU A 1 98 ? 1.613 -5.762 2.410 1.00 96.25 98 LEU A O 1
ATOM 730 N N . PHE A 1 99 ? 3.344 -4.390 2.833 1.00 95.56 99 PHE A N 1
ATOM 731 C CA . PHE A 1 99 ? 3.553 -4.765 4.229 1.00 95.56 99 PHE A CA 1
ATOM 732 C C . PHE A 1 99 ? 3.323 -3.594 5.179 1.00 95.56 99 PHE A C 1
ATOM 734 O O . PHE A 1 99 ? 3.401 -2.432 4.780 1.00 95.56 99 PHE A O 1
ATOM 741 N N . VAL A 1 100 ? 3.095 -3.920 6.451 1.00 94.38 100 VAL A N 1
ATOM 742 C CA . VAL A 1 100 ? 3.086 -2.972 7.565 1.00 94.38 100 VAL A CA 1
ATOM 743 C C . VAL A 1 100 ? 3.925 -3.497 8.735 1.00 94.38 100 VAL A C 1
ATOM 745 O O . VAL A 1 100 ? 3.970 -4.711 8.949 1.00 94.38 100 VAL A O 1
ATOM 748 N N . ASP A 1 101 ? 4.579 -2.603 9.479 1.00 92.62 101 ASP A N 1
ATOM 749 C CA . ASP A 1 101 ? 5.301 -2.912 10.724 1.00 92.62 101 ASP A CA 1
ATOM 750 C C . ASP A 1 101 ? 4.465 -2.604 11.988 1.00 92.62 101 ASP A C 1
ATOM 752 O O . ASP A 1 101 ? 3.322 -2.138 11.933 1.00 92.62 101 ASP A O 1
ATOM 756 N N . SER A 1 102 ? 5.049 -2.835 13.168 1.00 90.56 102 SER A N 1
ATOM 757 C CA . SER A 1 102 ? 4.423 -2.507 14.458 1.00 90.56 102 SER A CA 1
ATOM 758 C C . SER A 1 102 ? 4.258 -1.008 14.723 1.00 90.56 102 SER A C 1
ATOM 760 O O . SER A 1 102 ? 3.554 -0.635 15.658 1.00 90.56 102 SER A O 1
ATOM 762 N N . ASN A 1 103 ? 4.898 -0.147 13.931 1.00 89.88 103 ASN A N 1
ATOM 763 C CA . ASN A 1 103 ? 4.812 1.303 14.052 1.00 89.88 103 ASN A CA 1
ATOM 764 C C . ASN A 1 103 ? 3.790 1.912 13.089 1.00 89.88 103 ASN A C 1
ATOM 766 O O . ASN A 1 103 ? 3.693 3.137 13.057 1.00 89.88 103 ASN A O 1
ATOM 770 N N . ALA A 1 104 ? 3.038 1.110 12.325 1.00 91.75 104 ALA A N 1
ATOM 771 C CA . ALA A 1 104 ? 2.167 1.563 11.236 1.00 91.75 104 ALA A CA 1
ATOM 772 C C . ALA A 1 104 ? 2.918 2.296 10.107 1.00 91.75 104 ALA A C 1
ATOM 774 O O . ALA A 1 104 ? 2.422 3.285 9.549 1.00 91.75 104 ALA A O 1
ATOM 775 N N . SER A 1 105 ? 4.121 1.818 9.798 1.00 93.81 105 SER A N 1
ATOM 776 C CA . SER A 1 105 ? 4.893 2.154 8.602 1.00 93.81 105 SER A CA 1
ATOM 777 C C . SER A 1 105 ? 4.641 1.104 7.524 1.00 93.81 105 SER A C 1
ATOM 779 O O . SER A 1 105 ? 4.572 -0.087 7.821 1.00 93.81 105 SER A O 1
ATOM 781 N N . PHE A 1 106 ? 4.495 1.548 6.281 1.00 95.94 106 PHE A N 1
ATOM 782 C CA . PHE A 1 106 ? 4.182 0.728 5.120 1.00 95.94 106 PHE A CA 1
ATOM 783 C C . PHE A 1 106 ? 5.413 0.506 4.255 1.00 95.94 106 PHE A C 1
ATOM 785 O O . PHE A 1 106 ? 6.241 1.405 4.091 1.00 95.94 106 PHE A O 1
ATOM 792 N N . TYR A 1 107 ? 5.486 -0.682 3.660 1.00 96.81 107 TYR A N 1
ATOM 793 C CA . TYR A 1 107 ? 6.596 -1.092 2.810 1.00 96.81 107 TYR A CA 1
ATOM 794 C C . TYR A 1 107 ? 6.094 -1.796 1.557 1.00 96.81 107 TYR A C 1
ATOM 796 O O . TYR A 1 107 ? 5.145 -2.575 1.628 1.00 96.81 107 TYR A O 1
ATOM 804 N N . ALA A 1 108 ? 6.753 -1.557 0.428 1.00 96.44 108 ALA A N 1
ATOM 805 C CA . ALA A 1 108 ? 6.513 -2.276 -0.817 1.00 96.44 108 ALA A CA 1
ATOM 806 C C . ALA A 1 108 ? 7.695 -3.194 -1.109 1.00 96.44 108 ALA A C 1
ATOM 808 O O . ALA A 1 108 ? 8.819 -2.724 -1.269 1.00 96.44 108 ALA A O 1
ATOM 809 N N . PHE A 1 109 ? 7.443 -4.495 -1.182 1.00 95.25 109 PHE A N 1
ATOM 810 C CA . PHE A 1 109 ? 8.392 -5.437 -1.756 1.00 95.25 109 PHE A CA 1
ATOM 811 C C . PHE A 1 109 ? 8.069 -5.632 -3.230 1.00 95.25 109 PHE A C 1
ATOM 813 O O . PHE A 1 109 ? 6.915 -5.873 -3.569 1.00 95.25 109 PHE A O 1
ATOM 820 N N . THR A 1 110 ? 9.081 -5.557 -4.081 1.00 93.12 110 THR A N 1
ATOM 821 C CA . THR A 1 110 ? 8.958 -5.682 -5.537 1.00 93.12 110 THR A CA 1
ATOM 822 C C . THR A 1 110 ? 9.524 -7.025 -6.000 1.00 93.12 110 THR A C 1
ATOM 824 O O . THR A 1 110 ? 10.652 -7.377 -5.659 1.00 93.12 110 THR A O 1
ATOM 827 N N . ASP A 1 111 ? 8.738 -7.781 -6.764 1.00 87.44 111 ASP A N 1
ATOM 828 C CA . ASP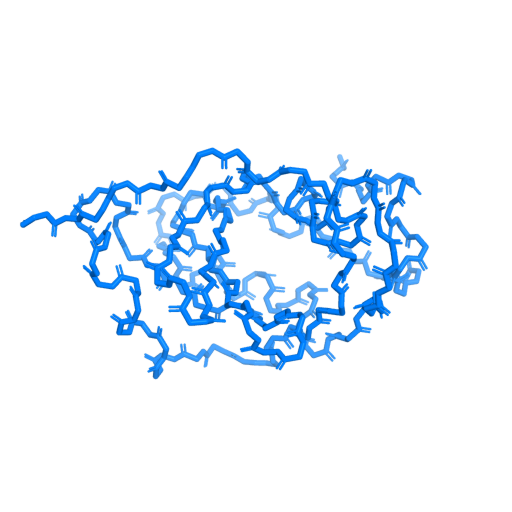 A 1 111 ? 9.111 -9.041 -7.416 1.00 87.44 111 ASP A CA 1
ATOM 829 C C . ASP A 1 111 ? 9.081 -8.822 -8.942 1.00 87.44 111 ASP A C 1
ATOM 831 O O . ASP A 1 111 ? 8.114 -8.238 -9.440 1.00 87.44 111 ASP A O 1
ATOM 835 N N . PRO A 1 112 ? 10.118 -9.215 -9.709 1.00 86.19 112 PRO A N 1
ATOM 836 C CA . PRO A 1 112 ? 11.260 -10.062 -9.342 1.00 86.19 112 PRO A CA 1
ATOM 837 C C . PRO A 1 112 ? 12.486 -9.333 -8.767 1.00 86.19 112 PRO A C 1
ATOM 839 O O . PRO A 1 112 ? 13.489 -9.980 -8.471 1.00 86.19 112 PRO A O 1
ATOM 842 N N . ASP A 1 113 ? 12.443 -8.007 -8.612 1.00 86.19 113 ASP A N 1
ATOM 843 C CA . ASP A 1 113 ? 13.623 -7.205 -8.245 1.00 86.19 113 ASP A CA 1
ATOM 844 C C . ASP A 1 113 ? 14.185 -7.519 -6.849 1.00 86.19 113 ASP A C 1
ATOM 846 O O . ASP A 1 113 ? 15.340 -7.197 -6.559 1.00 86.19 113 ASP A O 1
ATOM 850 N N . GLY A 1 114 ? 13.386 -8.137 -5.976 1.00 90.19 114 GLY A N 1
ATOM 851 C CA . GLY A 1 114 ? 13.810 -8.584 -4.653 1.00 90.19 114 GLY A CA 1
ATOM 852 C C . GLY A 1 114 ? 14.067 -7.441 -3.671 1.00 90.19 114 GLY A C 1
ATOM 853 O O . GLY A 1 114 ? 14.784 -7.627 -2.689 1.00 90.19 114 GLY A O 1
ATOM 854 N N . LYS A 1 115 ? 13.520 -6.250 -3.937 1.00 93.44 115 LYS A N 1
ATOM 855 C CA . LYS A 1 115 ? 13.796 -5.021 -3.182 1.00 93.44 115 LYS A CA 1
ATOM 856 C C . LYS A 1 115 ? 12.617 -4.611 -2.316 1.00 93.44 115 LYS A C 1
ATOM 858 O O . LYS A 1 115 ? 11.474 -4.642 -2.775 1.00 93.44 115 LYS A O 1
ATOM 863 N N . LEU A 1 116 ? 12.915 -4.159 -1.097 1.00 95.12 116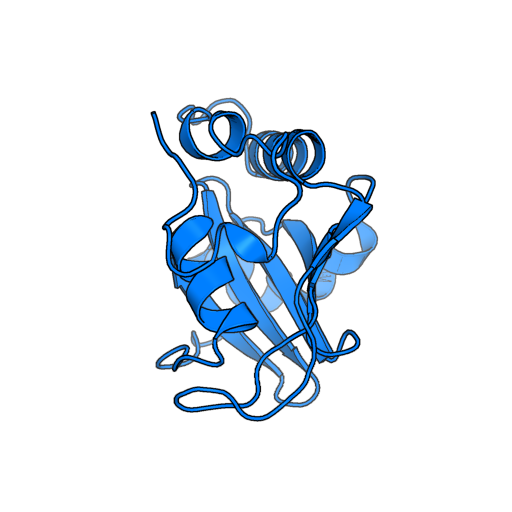 LEU A N 1
ATOM 864 C CA . LEU A 1 116 ? 11.949 -3.603 -0.153 1.00 95.12 116 LEU A CA 1
ATOM 865 C C . LEU A 1 116 ? 12.116 -2.084 -0.055 1.00 95.12 116 LEU A C 1
ATOM 867 O O . LEU A 1 116 ? 13.214 -1.598 0.192 1.00 95.12 116 LEU A O 1
ATOM 871 N N . TYR A 1 117 ? 11.028 -1.335 -0.189 1.00 96.75 117 TYR A N 1
ATOM 872 C CA . TYR A 1 117 ? 11.013 0.125 -0.115 1.00 96.75 117 TYR A CA 1
ATOM 873 C C . TYR A 1 117 ? 10.175 0.590 1.069 1.00 96.75 117 TYR A C 1
ATOM 875 O O . TYR A 1 117 ? 9.102 0.041 1.320 1.00 96.75 117 TYR A O 1
ATOM 883 N N . SER A 1 118 ? 10.638 1.619 1.778 1.00 96.75 118 SER A N 1
ATOM 884 C CA . SER A 1 118 ? 9.841 2.295 2.806 1.00 96.75 118 SER A CA 1
ATOM 885 C C . SER A 1 118 ? 8.931 3.327 2.152 1.00 96.75 118 SER A C 1
ATOM 887 O O . SER A 1 118 ? 9.411 4.244 1.493 1.00 96.75 118 SER A O 1
ATOM 889 N N . LEU A 1 119 ? 7.622 3.198 2.358 1.00 96.81 119 LEU A N 1
ATOM 890 C CA . LEU A 1 119 ? 6.616 4.089 1.778 1.00 96.81 119 LEU A CA 1
ATOM 891 C C . LEU A 1 119 ? 5.989 5.051 2.803 1.00 96.81 119 LEU A C 1
ATOM 893 O O . LEU A 1 119 ? 5.091 5.826 2.474 1.00 96.81 119 LEU A O 1
ATOM 897 N N . GLY A 1 120 ? 6.446 5.013 4.057 1.00 94.88 120 GLY A N 1
ATOM 898 C CA . GLY A 1 120 ? 5.950 5.886 5.119 1.00 94.88 120 GLY A CA 1
ATOM 899 C C . GLY A 1 120 ? 4.595 5.441 5.671 1.00 94.88 120 GLY A C 1
ATOM 900 O O . GLY A 1 120 ? 4.398 4.277 5.999 1.00 94.88 120 GLY A O 1
ATOM 901 N N . ARG A 1 121 ? 3.661 6.372 5.866 1.00 93.94 121 ARG A N 1
ATOM 902 C CA . ARG A 1 121 ? 2.326 6.094 6.432 1.00 93.94 121 ARG A CA 1
ATOM 903 C C . ARG A 1 121 ? 1.339 5.648 5.356 1.00 93.94 121 ARG A C 1
ATOM 905 O O . ARG A 1 121 ? 1.587 5.843 4.174 1.00 93.94 121 ARG A O 1
ATOM 912 N N . PHE A 1 122 ? 0.176 5.136 5.771 1.00 94.88 122 PHE A N 1
ATOM 913 C CA . PHE A 1 122 ? -0.863 4.637 4.856 1.00 94.88 122 PHE A CA 1
ATOM 914 C C . PHE A 1 122 ? -1.141 5.587 3.680 1.00 94.88 122 PHE A C 1
ATOM 916 O O . PHE A 1 122 ? -1.038 5.179 2.531 1.00 94.88 122 PHE A O 1
ATOM 923 N N . ALA A 1 123 ? -1.443 6.861 3.955 1.00 93.81 123 ALA A N 1
ATOM 924 C CA . ALA A 1 123 ? -1.755 7.834 2.906 1.00 93.81 123 ALA A CA 1
ATOM 925 C C . ALA A 1 123 ? -0.595 8.023 1.913 1.00 93.81 123 ALA A C 1
ATOM 927 O O . ALA A 1 123 ? -0.821 7.986 0.710 1.00 93.81 123 ALA A O 1
ATOM 928 N N . GLN A 1 124 ? 0.636 8.137 2.420 1.00 95.19 124 GLN A N 1
ATOM 929 C CA . GLN A 1 124 ? 1.842 8.304 1.605 1.00 95.19 124 GLN A CA 1
ATOM 930 C C . GLN A 1 124 ? 2.094 7.076 0.727 1.00 95.19 124 GLN A C 1
ATOM 932 O O . GLN A 1 124 ? 2.351 7.210 -0.466 1.00 95.19 124 GLN A O 1
ATOM 937 N N . ALA A 1 125 ? 1.941 5.876 1.291 1.00 96.94 125 ALA A N 1
ATOM 938 C CA . ALA A 1 125 ? 2.089 4.636 0.545 1.00 96.94 125 ALA A CA 1
ATOM 939 C C . ALA A 1 125 ? 1.041 4.495 -0.561 1.00 96.94 125 ALA A C 1
ATOM 941 O O . ALA A 1 125 ? 1.362 4.072 -1.670 1.00 96.94 125 ALA A O 1
ATOM 942 N N . MET A 1 126 ? -0.205 4.882 -0.281 1.00 97.38 126 MET A N 1
ATOM 943 C CA . MET A 1 126 ? -1.267 4.857 -1.283 1.00 97.38 126 MET A CA 1
ATOM 944 C C . MET A 1 126 ? -1.026 5.881 -2.388 1.00 97.38 126 MET A C 1
ATOM 946 O O . MET A 1 126 ? -1.203 5.544 -3.553 1.00 97.38 126 MET A O 1
ATOM 950 N N . GLU A 1 127 ? -0.582 7.096 -2.060 1.00 96.81 127 GLU A N 1
ATOM 951 C CA . GLU A 1 127 ? -0.179 8.087 -3.064 1.00 96.81 127 GLU A CA 1
ATOM 952 C C . GLU A 1 127 ? 0.957 7.564 -3.944 1.00 96.81 127 GLU A C 1
ATOM 954 O O . GLU A 1 127 ? 0.855 7.638 -5.168 1.00 96.81 127 GLU A O 1
ATOM 959 N N . ALA A 1 128 ? 1.991 6.969 -3.344 1.00 97.69 128 ALA A N 1
ATOM 960 C CA . ALA A 1 128 ? 3.122 6.428 -4.085 1.00 97.69 128 ALA A CA 1
ATOM 961 C C . ALA A 1 128 ? 2.698 5.355 -5.098 1.00 97.69 128 ALA A C 1
ATOM 963 O O . ALA A 1 128 ? 3.071 5.422 -6.269 1.00 97.69 128 ALA A O 1
ATOM 964 N N . LEU A 1 129 ? 1.871 4.400 -4.674 1.00 97.75 129 LEU A N 1
ATOM 965 C CA . LEU A 1 129 ? 1.424 3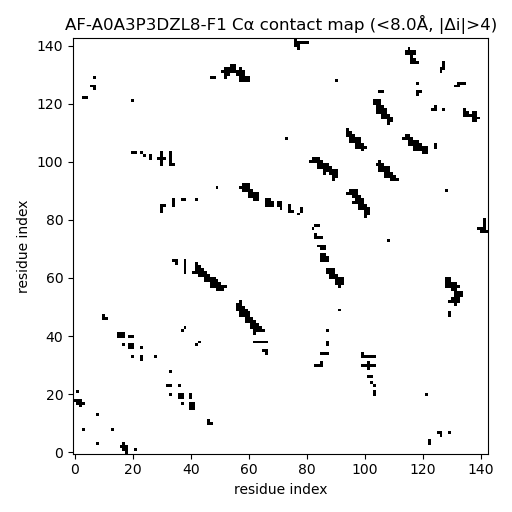.295 -5.523 1.00 97.75 129 LEU A CA 1
ATOM 966 C C . LEU A 1 129 ? 0.382 3.730 -6.567 1.00 97.75 129 LEU A C 1
ATOM 968 O O . LEU A 1 129 ? 0.509 3.389 -7.743 1.00 97.75 129 LEU A O 1
ATOM 972 N N . LEU A 1 130 ? -0.645 4.484 -6.163 1.00 98.12 130 LEU A N 1
ATOM 973 C CA . LEU A 1 130 ? -1.775 4.840 -7.033 1.00 98.12 130 LEU A CA 1
ATOM 974 C C . LEU A 1 130 ? -1.414 5.902 -8.070 1.00 98.12 130 LEU A C 1
ATOM 976 O O . LEU A 1 130 ? -1.995 5.910 -9.151 1.00 98.12 130 LEU A O 1
ATOM 980 N N . LEU A 1 131 ? -0.467 6.790 -7.756 1.00 98.06 131 LEU A N 1
ATOM 981 C CA . LEU A 1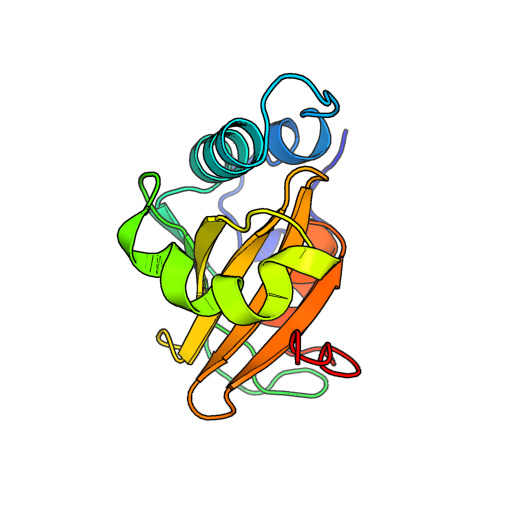 131 ? -0.030 7.854 -8.664 1.00 98.06 131 LEU A CA 1
ATOM 982 C C . LEU A 1 131 ? 1.280 7.509 -9.388 1.00 98.06 131 LEU A C 1
ATOM 984 O O . LEU A 1 131 ? 1.713 8.270 -10.253 1.00 98.06 131 LEU A O 1
ATOM 988 N N . GLY A 1 132 ? 1.912 6.377 -9.057 1.00 97.00 132 GLY A N 1
ATOM 989 C CA . GLY A 1 132 ? 3.206 5.986 -9.617 1.00 97.00 132 GLY A CA 1
ATOM 990 C C . GLY A 1 132 ? 4.305 6.986 -9.255 1.00 97.00 132 GLY A C 1
ATOM 991 O O . GLY A 1 132 ? 5.011 7.472 -10.137 1.00 97.00 132 GLY A O 1
ATOM 992 N N . LEU A 1 133 ? 4.404 7.368 -7.979 1.00 97.25 133 LEU A N 1
ATOM 993 C CA . LEU A 1 133 ? 5.481 8.237 -7.492 1.00 97.25 133 LEU A CA 1
ATOM 994 C C . LEU A 1 133 ? 6.750 7.425 -7.226 1.00 97.25 133 LEU A C 1
ATOM 996 O O . LEU A 1 133 ? 6.708 6.199 -7.131 1.00 97.25 133 LEU A O 1
ATOM 1000 N N . ASP A 1 134 ? 7.870 8.124 -7.060 1.00 94.94 134 ASP A N 1
ATOM 1001 C CA . ASP A 1 134 ? 9.127 7.490 -6.676 1.00 94.94 134 ASP A CA 1
ATOM 1002 C C . ASP A 1 134 ? 9.062 6.895 -5.258 1.00 94.94 134 ASP A C 1
ATOM 1004 O O . ASP A 1 134 ? 8.567 7.536 -4.328 1.00 94.94 134 ASP A O 1
ATOM 1008 N N . TYR A 1 135 ? 9.574 5.673 -5.092 1.00 94.44 135 TYR A N 1
ATOM 1009 C CA . TYR A 1 135 ? 9.665 4.983 -3.798 1.00 94.44 135 TYR A CA 1
ATOM 1010 C C . TYR A 1 135 ? 10.971 5.313 -3.064 1.00 94.44 135 TYR A C 1
ATOM 1012 O O . TYR A 1 135 ? 11.143 4.940 -1.903 1.00 94.44 135 TYR A O 1
ATOM 1020 N N . GLY A 1 136 ? 11.896 6.007 -3.734 1.00 95.06 136 GLY A N 1
ATOM 1021 C CA . GLY A 1 136 ? 13.222 6.305 -3.219 1.00 95.06 136 GLY A CA 1
ATOM 1022 C C . GLY A 1 136 ? 14.144 5.087 -3.268 1.00 95.06 136 GLY A C 1
ATOM 1023 O O . GLY A 1 136 ? 14.010 4.201 -4.112 1.00 95.06 136 GLY A O 1
ATOM 1024 N N . MET A 1 137 ? 15.120 5.052 -2.362 1.00 96.19 137 MET A N 1
ATOM 1025 C CA . MET A 1 137 ? 16.112 3.976 -2.325 1.00 96.19 137 MET A CA 1
ATOM 1026 C C . MET A 1 137 ? 15.562 2.737 -1.604 1.00 96.19 137 MET A C 1
ATOM 1028 O O . MET A 1 137 ? 14.901 2.881 -0.570 1.00 96.19 137 MET A O 1
ATOM 1032 N N . PRO A 1 138 ? 15.851 1.522 -2.106 1.00 95.56 138 PRO A N 1
ATOM 1033 C CA . PRO A 1 138 ? 15.491 0.299 -1.406 1.00 95.56 138 PRO A CA 1
ATOM 1034 C C . PRO A 1 138 ? 16.268 0.176 -0.089 1.00 95.56 138 PRO A C 1
ATOM 1036 O O . PRO A 1 138 ? 17.373 0.697 0.059 1.00 95.56 138 PRO A O 1
ATOM 1039 N N . LEU A 1 139 ? 15.681 -0.536 0.866 1.00 94.50 139 LEU A N 1
ATOM 1040 C CA . LEU A 1 139 ? 16.319 -0.912 2.117 1.00 94.50 139 LEU A CA 1
ATOM 1041 C C . LEU A 1 139 ? 17.276 -2.078 1.878 1.00 94.50 139 LEU A C 1
ATOM 1043 O O . LEU A 1 139 ? 16.907 -3.076 1.256 1.00 94.50 139 LEU A O 1
ATOM 1047 N N . GLU A 1 140 ? 18.471 -1.979 2.445 1.00 92.62 140 GLU A N 1
ATOM 1048 C CA . GLU A 1 140 ? 19.429 -3.081 2.458 1.00 92.62 140 GLU A CA 1
ATOM 1049 C C . GLU A 1 140 ? 18.894 -4.241 3.300 1.00 92.62 140 GLU A C 1
ATOM 1051 O O . GLU A 1 140 ? 18.324 -4.033 4.374 1.00 92.62 140 GLU A O 1
ATOM 1056 N N . ALA A 1 141 ? 19.048 -5.463 2.794 1.00 87.38 141 ALA A N 1
ATOM 1057 C CA . ALA A 1 141 ? 18.680 -6.659 3.535 1.00 87.38 141 ALA A CA 1
ATOM 1058 C C . ALA A 1 141 ? 19.639 -6.891 4.713 1.00 87.38 141 ALA A C 1
ATOM 1060 O O . ALA A 1 141 ? 20.823 -6.548 4.676 1.00 87.38 141 ALA A O 1
ATOM 1061 N N . ASP A 1 142 ? 19.121 -7.536 5.749 1.00 82.56 142 ASP A N 1
ATOM 1062 C CA . ASP A 1 142 ? 19.891 -8.139 6.817 1.00 82.56 142 ASP A CA 1
ATOM 1063 C C . ASP A 1 142 ? 20.884 -9.149 6.233 1.00 82.56 142 ASP A C 1
ATOM 1065 O O . ASP A 1 142 ? 20.493 -10.223 5.778 1.00 82.56 142 ASP A O 1
ATOM 1069 N N . GLY A 1 143 ? 22.171 -8.797 6.272 1.00 71.12 143 GLY A N 1
ATOM 1070 C CA . GLY A 1 143 ? 23.275 -9.715 5.971 1.00 71.12 143 GLY A CA 1
ATOM 1071 C C . GLY A 1 143 ? 23.392 -10.891 6.934 1.00 71.12 143 GLY A C 1
ATOM 1072 O O . GLY A 1 143 ? 22.987 -10.750 8.118 1.00 71.12 143 GLY A O 1
#

Nearest PDB structures (foldseek):
  6b3x-assembly1_A  TM=7.375E-01  e=7.793E+00  Homo sapiens
  7f90-assembly2_C  TM=3.678E-01  e=7.332E+00  Homo sapiens
  5mv1-assembly1_A  TM=2.188E-01  e=1.694E+00  Japanese encephalitis virus strain SA-14

Foldseek 3Di:
DPDAPPLFCVQDDVPQDLVQLVPPPDLPPWQQSNLVSLLVRQAQDWTADWDDFDAATAKIKGFHNDWDPPPQPLCPQCCVPQNGWTFGIAMRVRQWTWIAGRRQWIWIQGPPVSFIATQGHPNSNNCCRRRVNDRPDTDDTND

Radius of gyration: 14.04 Å; Cα contacts (8 Å, |Δi|>4): 302; chains: 1; bounding box: 41×32×40 Å

Solvent-accessible surface area (backbone atoms only — not comparable to full-atom values): 7748 Å² total; per-residue (Å²): 132,62,70,70,53,80,92,54,41,84,55,47,64,91,84,63,53,54,44,59,49,76,62,71,77,56,91,84,53,44,29,63,46,44,46,48,32,43,31,74,40,46,33,59,44,71,34,62,50,71,46,90,37,79,74,38,58,14,17,24,36,40,27,32,74,60,89,47,77,87,59,37,69,72,42,56,45,36,29,90,84,62,42,62,47,40,49,48,29,32,23,50,92,62,35,24,42,31,30,30,21,56,82,55,38,27,31,42,35,36,58,88,79,76,39,38,24,65,35,48,39,68,65,52,33,49,46,30,42,49,42,3,42,80,60,75,72,61,58,81,64,64,127

Sequence (143 aa):
MSELPSTIKHFFPPATSVSGISTVMSPQGGVRAIAQAVIQCVGGLKVGAVGPGVVYATSDIEFHKALRLDREVVGRAWRRQLGELMSVGDAHHAHIMLFVDSNASFYAFTDPDGKLYSLGRFAQAMEALLLGLDYGMPLEADG

Organism: NCBI:txid2496117